Protein AF-A0A0W7TTB8-F1 (afdb_monomer_lite)

Structure (mmCIF, N/CA/C/O backbone):
data_AF-A0A0W7TTB8-F1
#
_entry.id   AF-A0A0W7TTB8-F1
#
loop_
_atom_site.group_PDB
_atom_site.id
_atom_site.type_symbol
_atom_site.label_atom_id
_atom_site.label_alt_id
_atom_site.label_comp_id
_atom_site.label_asym_id
_atom_site.label_entity_id
_atom_site.label_seq_id
_atom_site.pdbx_PDB_ins_code
_atom_site.Cartn_x
_atom_site.Cartn_y
_atom_site.Cartn_z
_atom_site.occupancy
_atom_site.B_iso_or_equiv
_atom_site.auth_seq_id
_atom_site.auth_comp_id
_atom_site.auth_asym_id
_atom_site.auth_atom_id
_atom_site.pdbx_PDB_model_num
ATOM 1 N N . MET A 1 1 ? 10.043 10.597 1.571 1.00 62.00 1 MET A N 1
ATOM 2 C CA . MET A 1 1 ? 8.573 10.468 1.425 1.00 62.00 1 MET A CA 1
ATOM 3 C C . MET A 1 1 ? 8.168 9.637 0.209 1.00 62.00 1 MET A C 1
ATOM 5 O O . MET A 1 1 ? 7.404 8.704 0.392 1.00 62.00 1 MET A O 1
ATOM 9 N N . VAL A 1 2 ? 8.714 9.877 -0.992 1.00 70.62 2 VAL A N 1
ATOM 10 C CA . VAL A 1 2 ? 8.384 9.091 -2.208 1.00 70.62 2 VAL A CA 1
ATOM 11 C C . VAL A 1 2 ? 8.721 7.596 -2.081 1.00 70.62 2 VAL A C 1
ATOM 13 O O . VAL A 1 2 ? 7.897 6.757 -2.433 1.00 70.62 2 VAL A O 1
ATOM 16 N N . LEU A 1 3 ? 9.875 7.259 -1.492 1.00 76.19 3 LEU A N 1
ATOM 17 C CA . LEU A 1 3 ? 10.301 5.867 -1.280 1.00 76.19 3 LEU A CA 1
ATOM 18 C C . LEU A 1 3 ? 9.320 5.056 -0.417 1.00 76.19 3 LEU A C 1
ATOM 20 O O . LEU A 1 3 ? 9.030 3.911 -0.735 1.00 76.19 3 LEU A O 1
ATOM 24 N N . ALA A 1 4 ? 8.761 5.655 0.640 1.00 78.06 4 ALA A N 1
ATOM 25 C CA . ALA A 1 4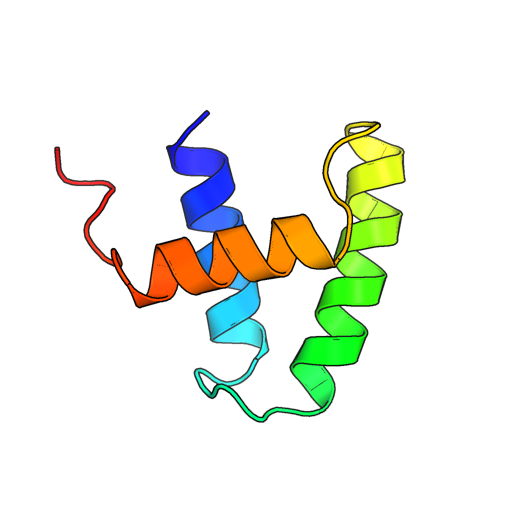 ? 7.827 4.963 1.529 1.00 78.06 4 ALA A CA 1
ATOM 26 C C . ALA A 1 4 ? 6.518 4.606 0.809 1.00 78.06 4 ALA A C 1
ATOM 28 O O . ALA A 1 4 ? 6.019 3.493 0.939 1.00 78.06 4 ALA A O 1
ATOM 29 N N . TYR A 1 5 ? 5.981 5.527 0.004 1.00 78.69 5 TYR A N 1
ATOM 30 C CA . TYR A 1 5 ? 4.779 5.267 -0.790 1.00 78.69 5 TYR A CA 1
ATOM 31 C C . TYR A 1 5 ? 5.017 4.237 -1.893 1.00 78.69 5 TYR A C 1
ATOM 33 O O . TYR A 1 5 ? 4.131 3.428 -2.167 1.00 78.69 5 TYR A O 1
ATOM 41 N N . HIS A 1 6 ? 6.207 4.240 -2.495 1.00 79.94 6 HIS A N 1
ATOM 42 C CA . HIS A 1 6 ? 6.596 3.239 -3.485 1.00 79.94 6 HIS A CA 1
ATOM 43 C C . HIS A 1 6 ? 6.707 1.844 -2.861 1.00 79.94 6 HIS A C 1
ATOM 45 O O . HIS A 1 6 ? 6.121 0.901 -3.387 1.00 79.94 6 HIS A O 1
ATOM 51 N N . GLU A 1 7 ? 7.333 1.731 -1.688 1.00 81.94 7 GLU A N 1
ATOM 52 C CA . GLU A 1 7 ? 7.469 0.457 -0.973 1.00 81.94 7 GLU A CA 1
ATOM 53 C C . GLU A 1 7 ? 6.112 -0.080 -0.489 1.00 81.94 7 GLU A C 1
ATOM 55 O O . GLU A 1 7 ? 5.815 -1.262 -0.654 1.00 81.94 7 GLU A O 1
ATOM 60 N N . ILE A 1 8 ? 5.230 0.791 0.021 1.00 82.81 8 ILE A N 1
ATOM 61 C CA . ILE A 1 8 ? 3.849 0.420 0.376 1.00 82.81 8 ILE A CA 1
ATOM 62 C C . ILE A 1 8 ? 3.093 -0.072 -0.866 1.00 82.81 8 ILE A C 1
ATOM 64 O O . ILE A 1 8 ? 2.440 -1.116 -0.826 1.00 82.81 8 ILE A O 1
ATOM 68 N N . GLY A 1 9 ? 3.200 0.643 -1.989 1.00 83.62 9 GLY A N 1
ATOM 69 C CA . GLY A 1 9 ? 2.579 0.250 -3.253 1.00 83.62 9 GLY A CA 1
ATOM 70 C C . GLY A 1 9 ? 3.068 -1.108 -3.763 1.00 83.62 9 GLY A C 1
ATOM 71 O O . GLY A 1 9 ? 2.251 -1.931 -4.184 1.00 83.62 9 GLY A O 1
ATOM 72 N N . LYS A 1 10 ? 4.376 -1.370 -3.652 1.00 84.19 10 LYS A N 1
ATOM 73 C CA . LYS A 1 10 ? 5.011 -2.649 -3.985 1.00 84.19 10 LYS A CA 1
ATOM 74 C C . LYS A 1 10 ? 4.493 -3.788 -3.117 1.00 84.19 10 LYS A C 1
ATOM 76 O O . LYS A 1 10 ? 4.084 -4.816 -3.649 1.00 84.19 10 LYS A O 1
ATOM 81 N N . GLN A 1 11 ? 4.465 -3.607 -1.796 1.00 83.06 11 GLN A N 1
ATOM 82 C CA . GLN A 1 11 ? 3.972 -4.632 -0.874 1.00 83.06 11 GLN A CA 1
ATOM 83 C C . GLN A 1 11 ? 2.508 -4.976 -1.148 1.00 83.06 11 GLN A C 1
ATOM 85 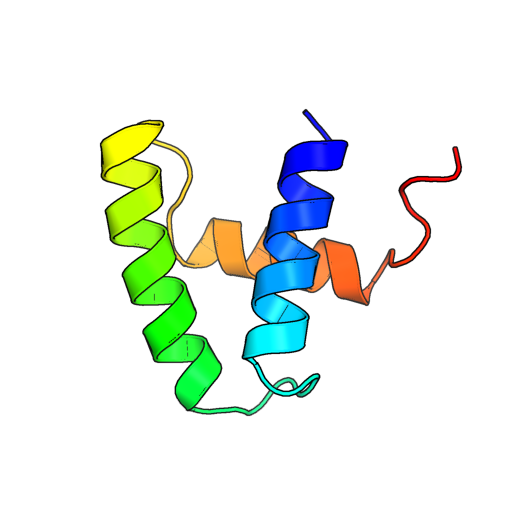O O . GLN A 1 11 ? 2.154 -6.152 -1.194 1.00 83.06 11 GLN A O 1
ATOM 90 N N . ILE A 1 12 ? 1.669 -3.968 -1.410 1.00 83.31 12 ILE A N 1
ATOM 91 C CA . ILE A 1 12 ? 0.267 -4.182 -1.788 1.00 83.31 12 ILE A CA 1
ATOM 92 C C . ILE A 1 12 ? 0.171 -4.955 -3.109 1.00 83.31 12 ILE A C 1
ATOM 94 O O . ILE A 1 12 ? -0.670 -5.846 -3.228 1.00 83.31 12 ILE A O 1
ATOM 98 N N . TYR A 1 13 ? 0.994 -4.621 -4.105 1.00 83.81 13 TYR A N 1
ATOM 99 C CA . TYR A 1 13 ? 0.985 -5.280 -5.412 1.00 83.81 13 TYR A CA 1
ATOM 100 C C . TYR A 1 13 ? 1.385 -6.759 -5.320 1.00 83.81 13 TYR A C 1
ATOM 102 O O . TYR A 1 13 ? 0.642 -7.621 -5.790 1.00 83.81 13 TYR A O 1
ATOM 110 N N . VAL A 1 14 ? 2.498 -7.055 -4.641 1.00 82.06 14 VAL A N 1
ATOM 111 C CA . VAL A 1 14 ? 2.986 -8.426 -4.419 1.00 82.06 14 VAL A CA 1
ATOM 112 C C . VAL A 1 14 ? 1.966 -9.240 -3.626 1.00 82.06 14 VAL A C 1
ATOM 114 O O . VAL A 1 14 ? 1.583 -10.333 -4.033 1.00 82.06 14 VAL A O 1
ATOM 117 N N . ALA A 1 15 ? 1.450 -8.686 -2.529 1.00 79.31 15 ALA A N 1
ATOM 118 C CA . ALA A 1 15 ? 0.463 -9.372 -1.703 1.00 79.31 15 ALA A CA 1
ATOM 119 C C . ALA A 1 15 ? -0.901 -9.530 -2.401 1.00 79.31 15 ALA A C 1
ATOM 121 O O . ALA A 1 15 ? -1.672 -10.408 -2.031 1.00 79.31 15 ALA A O 1
ATOM 122 N N . SER A 1 16 ? -1.193 -8.741 -3.441 1.00 74.94 16 SER A N 1
ATOM 123 C CA . SER A 1 16 ? -2.360 -8.938 -4.316 1.00 74.94 16 SER A CA 1
ATOM 124 C C . SER A 1 16 ? -2.125 -9.995 -5.409 1.00 74.94 16 SER A C 1
ATOM 126 O O . SER A 1 16 ? -2.935 -10.102 -6.325 1.00 74.94 16 SER A O 1
ATOM 128 N N . GLY A 1 17 ? -1.026 -10.755 -5.353 1.00 76.06 17 GLY A N 1
ATOM 129 C CA . GLY A 1 17 ? -0.691 -11.775 -6.349 1.00 76.06 17 GLY A CA 1
ATOM 130 C C . GLY A 1 17 ? -0.331 -11.189 -7.712 1.00 76.06 17 GLY A C 1
ATOM 131 O O . GLY A 1 17 ? -0.635 -11.805 -8.730 1.00 76.06 17 GLY A O 1
ATOM 132 N N . GLU A 1 18 ? 0.229 -9.974 -7.728 1.00 72.06 18 GLU A N 1
ATOM 133 C CA . GLU A 1 18 ? 0.631 -9.254 -8.947 1.00 72.06 18 GLU A CA 1
ATOM 134 C C . GLU A 1 18 ? -0.524 -9.029 -9.937 1.00 72.06 18 GLU A C 1
ATOM 136 O O . GLU A 1 18 ? -0.321 -8.836 -11.133 1.00 72.06 18 GLU A O 1
ATOM 141 N N . ASN A 1 19 ? -1.766 -9.055 -9.443 1.00 66.44 19 ASN A N 1
ATOM 142 C CA . ASN A 1 19 ? -2.952 -9.005 -10.284 1.00 66.44 19 ASN A CA 1
ATOM 143 C C . ASN A 1 19 ? -3.987 -8.004 -9.761 1.00 66.44 19 ASN A C 1
ATOM 145 O O . ASN A 1 19 ? -4.232 -7.870 -8.557 1.00 66.44 19 ASN A O 1
ATOM 149 N N . ASP A 1 20 ? -4.645 -7.293 -10.676 1.00 58.06 20 ASP A N 1
ATOM 150 C CA . ASP A 1 20 ? -5.614 -6.232 -10.352 1.00 58.06 20 ASP A CA 1
ATOM 151 C C . ASP A 1 20 ? -6.946 -6.736 -9.791 1.00 58.06 20 ASP A C 1
ATOM 153 O O . ASP A 1 20 ? -7.748 -5.951 -9.285 1.00 58.06 20 ASP A O 1
ATOM 157 N N . ARG A 1 21 ? -7.173 -8.051 -9.826 1.00 60.59 21 ARG A N 1
ATOM 158 C CA . ARG A 1 21 ? -8.456 -8.670 -9.474 1.00 60.59 21 ARG A CA 1
ATOM 159 C C . ARG A 1 21 ? -8.431 -9.586 -8.261 1.00 60.59 21 ARG A C 1
ATOM 161 O O . ARG A 1 21 ? -9.459 -10.189 -7.972 1.00 60.59 21 ARG A O 1
ATOM 168 N N . ALA A 1 22 ? -7.315 -9.701 -7.545 1.00 61.16 22 ALA A N 1
ATOM 169 C CA . ALA A 1 22 ? -7.306 -10.534 -6.351 1.00 61.16 22 ALA A CA 1
ATOM 170 C C . ALA A 1 22 ? -8.284 -9.964 -5.313 1.00 61.16 22 ALA A C 1
ATOM 172 O O . ALA A 1 22 ? -8.097 -8.860 -4.800 1.00 61.16 22 ALA A O 1
ATOM 173 N N . GLU A 1 23 ? -9.324 -10.733 -4.995 1.00 64.00 23 GLU A N 1
ATOM 174 C CA . GLU A 1 23 ? -10.302 -10.427 -3.944 1.00 64.00 23 GLU A CA 1
ATOM 175 C C . GLU A 1 23 ? -9.599 -10.199 -2.593 1.00 64.00 23 GLU A C 1
ATOM 177 O O . GLU A 1 23 ? -9.946 -9.294 -1.831 1.00 64.00 23 GLU A O 1
ATOM 182 N N . TYR A 1 24 ? -8.497 -10.928 -2.389 1.00 66.81 24 TYR A N 1
ATOM 183 C CA . TYR A 1 24 ? -7.553 -10.774 -1.286 1.00 66.81 24 TYR A CA 1
ATOM 184 C C . TYR A 1 24 ? -6.968 -9.353 -1.171 1.00 66.81 24 TYR A C 1
ATOM 186 O O . TYR A 1 24 ? -6.803 -8.824 -0.071 1.00 66.81 24 TYR A O 1
ATOM 194 N N . GLY A 1 25 ? -6.738 -8.671 -2.299 1.00 70.50 25 GLY A N 1
ATOM 195 C CA . GLY A 1 25 ? -6.204 -7.310 -2.326 1.00 70.50 25 GLY A CA 1
ATOM 196 C C . GLY A 1 25 ? -7.141 -6.276 -1.693 1.00 70.50 25 GLY A C 1
ATOM 197 O O . GLY A 1 25 ? -6.667 -5.297 -1.118 1.00 70.50 25 GLY A O 1
ATOM 198 N N . LYS A 1 26 ? -8.466 -6.486 -1.730 1.00 73.31 26 LYS A N 1
ATOM 199 C CA . LYS A 1 26 ? -9.426 -5.589 -1.057 1.00 73.31 26 LYS A CA 1
ATOM 200 C C . LYS A 1 26 ? -9.337 -5.696 0.464 1.00 73.31 26 LYS A C 1
ATOM 202 O O . LYS A 1 26 ? -9.295 -4.666 1.132 1.00 73.31 26 LYS A O 1
ATOM 207 N N . GLN A 1 27 ? -9.292 -6.916 0.999 1.00 82.81 27 GLN A N 1
ATOM 208 C CA . GLN A 1 27 ? -9.175 -7.139 2.445 1.00 82.81 27 GLN A CA 1
ATOM 209 C C . GLN A 1 27 ? -7.826 -6.647 2.975 1.00 82.81 27 GLN A C 1
ATOM 211 O O . GLN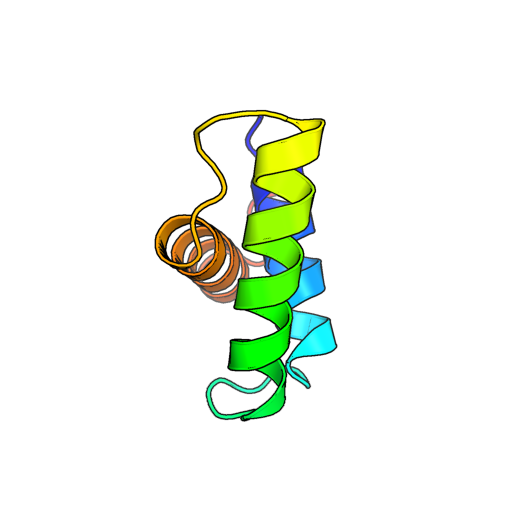 A 1 27 ? -7.774 -5.987 4.011 1.00 82.81 27 GLN A O 1
ATOM 216 N N . LEU A 1 28 ? -6.750 -6.874 2.219 1.00 82.56 28 LEU A N 1
ATOM 217 C CA . LEU A 1 28 ? -5.421 -6.373 2.554 1.00 82.56 28 LEU A CA 1
ATOM 218 C C . LEU A 1 28 ? -5.384 -4.842 2.654 1.00 82.56 28 LEU A C 1
ATOM 220 O O . LEU A 1 28 ? -4.820 -4.297 3.600 1.00 82.56 28 LEU A O 1
ATOM 224 N N . LEU A 1 29 ? -5.989 -4.138 1.694 1.00 85.25 29 LEU A N 1
ATOM 225 C CA . LEU A 1 29 ? -6.056 -2.676 1.711 1.00 85.25 29 LEU A CA 1
ATOM 226 C C . LEU A 1 29 ? -6.836 -2.148 2.917 1.00 85.25 29 LEU A C 1
ATOM 228 O O . LEU A 1 29 ? -6.446 -1.132 3.487 1.00 85.25 29 LEU A O 1
ATOM 232 N N . GLN A 1 30 ? -7.917 -2.828 3.304 1.00 87.44 30 GLN A N 1
ATOM 233 C CA . GLN A 1 30 ? -8.701 -2.482 4.488 1.00 87.44 30 GLN A CA 1
ATOM 234 C C . GLN A 1 30 ? -7.856 -2.636 5.762 1.00 87.44 30 GLN A C 1
ATOM 236 O O . GLN A 1 30 ? -7.742 -1.691 6.540 1.00 87.44 30 GLN A O 1
ATOM 241 N N . TYR A 1 31 ? -7.178 -3.778 5.910 1.00 87.50 31 TYR A N 1
ATOM 242 C CA . TYR A 1 31 ? -6.288 -4.059 7.038 1.00 87.50 31 TYR A CA 1
ATOM 243 C C . TYR A 1 31 ? -5.138 -3.047 7.147 1.00 87.50 31 TYR A C 1
ATOM 245 O O . TYR A 1 31 ? -4.896 -2.469 8.208 1.00 87.50 31 TYR A O 1
ATOM 253 N N . LEU A 1 32 ? -4.443 -2.792 6.035 1.00 85.88 32 LEU A N 1
ATOM 254 C CA . LEU A 1 32 ? -3.362 -1.808 5.985 1.00 85.88 32 LEU A CA 1
ATOM 255 C C . LEU A 1 32 ? -3.869 -0.402 6.289 1.00 85.88 32 LEU A C 1
ATOM 257 O O . LEU A 1 32 ? -3.166 0.370 6.934 1.00 85.88 32 LEU A O 1
ATOM 261 N N . SER A 1 33 ? -5.084 -0.073 5.853 1.00 88.69 33 SER A N 1
ATOM 262 C CA . SER A 1 33 ? -5.674 1.229 6.121 1.00 88.69 33 SER A CA 1
ATOM 263 C C . SER A 1 33 ? -5.898 1.456 7.610 1.00 88.69 33 SER A C 1
ATOM 265 O O . SER A 1 33 ? -5.491 2.493 8.130 1.00 88.69 33 SER A O 1
ATOM 267 N N . GLU A 1 34 ? -6.483 0.484 8.307 1.00 89.50 34 GLU A N 1
ATOM 268 C CA . GLU A 1 34 ? -6.711 0.556 9.753 1.00 89.50 34 GLU A CA 1
ATOM 269 C C . GLU A 1 34 ? -5.392 0.627 10.525 1.00 89.50 34 GLU A C 1
ATOM 271 O O . GLU A 1 34 ? -5.213 1.498 11.381 1.00 89.50 34 GLU A O 1
ATOM 276 N N . ARG A 1 35 ? -4.428 -0.229 10.174 1.00 88.25 35 ARG A N 1
ATOM 277 C CA . ARG A 1 35 ? -3.142 -0.294 10.868 1.00 88.25 35 ARG A CA 1
ATOM 278 C C . ARG A 1 35 ? -2.292 0.956 10.659 1.00 88.25 35 ARG A C 1
ATOM 280 O O . ARG A 1 35 ? -1.860 1.566 11.631 1.00 88.25 35 ARG A O 1
ATOM 287 N N . LEU A 1 36 ? -2.103 1.390 9.413 1.00 85.44 36 LEU A N 1
ATOM 288 C CA . LEU A 1 36 ? -1.289 2.571 9.110 1.00 85.44 36 LEU A CA 1
ATOM 289 C C . LEU A 1 36 ? -1.961 3.860 9.590 1.00 85.44 36 LEU A C 1
ATOM 291 O O . LEU A 1 36 ? -1.271 4.780 10.013 1.00 85.44 36 LEU A O 1
ATOM 295 N N . THR A 1 37 ? -3.296 3.930 9.588 1.00 87.56 37 THR A N 1
ATOM 296 C CA . THR A 1 37 ? -3.996 5.080 10.182 1.00 87.56 37 THR A CA 1
ATOM 297 C C . THR A 1 37 ? -3.804 5.128 11.699 1.00 87.56 37 THR A C 1
ATOM 299 O O . THR A 1 37 ? -3.707 6.215 12.265 1.00 87.56 37 THR A O 1
ATOM 302 N N . THR A 1 38 ? -3.707 3.968 12.352 1.00 88.44 38 THR A N 1
ATOM 303 C CA . THR A 1 38 ? -3.450 3.869 13.796 1.00 88.44 38 THR A CA 1
ATOM 304 C C . THR A 1 38 ? -2.002 4.228 14.143 1.00 88.44 38 THR A C 1
ATOM 306 O O . THR A 1 38 ? -1.773 4.969 15.093 1.00 88.44 38 THR A O 1
ATOM 309 N N . GLU A 1 39 ? -1.027 3.741 13.371 1.00 86.88 39 GLU A N 1
ATOM 310 C CA . GLU A 1 39 ? 0.404 3.938 13.653 1.00 86.88 39 GLU A CA 1
ATOM 311 C C . GLU A 1 39 ? 0.936 5.305 13.178 1.00 86.88 39 GLU A C 1
ATOM 313 O O . GLU A 1 39 ? 1.762 5.915 13.853 1.00 86.88 39 GLU A O 1
ATOM 318 N N . LEU A 1 40 ? 0.475 5.799 12.023 1.00 82.44 40 LEU A N 1
ATOM 319 C CA . LEU A 1 40 ? 1.019 6.991 11.353 1.00 82.44 40 LEU A CA 1
ATOM 320 C C . LEU A 1 40 ? 0.023 8.159 11.279 1.00 82.44 40 LEU A C 1
ATOM 322 O O . LEU A 1 40 ? 0.391 9.267 10.887 1.00 82.44 40 LEU A O 1
ATOM 326 N N . GLY A 1 41 ? -1.236 7.938 11.659 1.00 83.19 41 GLY A N 1
ATOM 327 C CA . GLY A 1 41 ? -2.276 8.961 11.664 1.00 83.19 41 GLY A CA 1
ATOM 328 C C . GLY A 1 41 ? -2.995 9.136 10.322 1.00 83.19 41 GLY A C 1
ATOM 329 O O . GLY A 1 41 ? -3.038 8.261 9.456 1.00 83.19 41 GLY A O 1
ATOM 330 N N . LYS A 1 42 ? -3.643 10.293 10.150 1.00 78.56 42 LYS A N 1
ATOM 331 C CA . LYS A 1 42 ? -4.527 10.559 9.004 1.00 78.56 42 LYS A CA 1
ATOM 332 C C . LYS A 1 42 ? -3.731 10.610 7.694 1.00 78.56 42 LYS A C 1
ATOM 334 O O . LYS A 1 42 ? -2.819 11.413 7.556 1.00 78.56 42 LYS A O 1
ATOM 339 N N . GLY A 1 43 ? -4.133 9.804 6.709 1.00 79.50 43 GLY A N 1
ATOM 340 C CA . GLY A 1 43 ? -3.513 9.794 5.375 1.00 79.50 43 GLY A CA 1
ATOM 341 C C . GLY A 1 43 ? -3.474 8.422 4.705 1.00 79.50 43 GLY A C 1
ATOM 342 O O . GLY A 1 43 ? -3.368 8.346 3.483 1.00 79.50 43 GLY A O 1
ATOM 343 N N . PHE A 1 44 ? -3.654 7.346 5.470 1.00 84.38 44 PHE A N 1
ATOM 344 C CA . PHE A 1 44 ? -3.590 5.966 4.980 1.00 84.38 44 PHE A CA 1
ATOM 345 C C . PHE A 1 44 ? -4.974 5.345 4.797 1.00 84.38 44 PHE A C 1
ATOM 347 O O . PHE A 1 44 ? -5.230 4.215 5.197 1.00 84.38 44 PHE A O 1
ATOM 354 N N . ASN A 1 45 ? -5.902 6.081 4.185 1.00 87.88 45 ASN A N 1
ATOM 355 C CA . ASN A 1 45 ? -7.189 5.499 3.815 1.00 87.88 45 ASN A CA 1
ATOM 356 C C . ASN A 1 45 ? -7.021 4.499 2.649 1.00 87.88 45 ASN A C 1
ATOM 358 O O . ASN A 1 45 ? -6.070 4.579 1.867 1.00 87.88 45 ASN A O 1
ATOM 362 N N . VAL A 1 46 ? -7.979 3.582 2.499 1.00 87.25 46 VAL A N 1
ATOM 363 C CA . VAL A 1 46 ? -8.001 2.570 1.424 1.00 87.25 46 VAL A CA 1
ATOM 364 C C . VAL A 1 46 ? -7.767 3.183 0.036 1.00 87.25 46 VAL A C 1
ATOM 366 O O . VAL A 1 46 ? -7.041 2.618 -0.780 1.00 87.25 46 VAL A O 1
ATOM 369 N N . ARG A 1 47 ? -8.336 4.364 -0.236 1.00 86.94 47 ARG A N 1
ATOM 370 C CA . ARG A 1 47 ? -8.203 5.055 -1.528 1.00 86.94 47 ARG A CA 1
ATOM 371 C C . ARG A 1 47 ? -6.770 5.522 -1.793 1.00 86.94 47 ARG A C 1
ATOM 373 O O . ARG A 1 47 ? -6.278 5.380 -2.909 1.00 86.94 47 ARG A O 1
ATOM 380 N N . ASN A 1 48 ? -6.095 6.046 -0.777 1.00 87.69 48 ASN A N 1
ATOM 381 C CA . ASN A 1 48 ? -4.703 6.469 -0.864 1.00 87.69 48 ASN A CA 1
ATOM 382 C C . ASN A 1 48 ? -3.781 5.261 -1.037 1.00 87.69 48 ASN A C 1
ATOM 384 O O . ASN A 1 48 ? -2.891 5.304 -1.876 1.00 87.69 48 ASN A O 1
ATOM 388 N N . LEU A 1 49 ? -4.042 4.150 -0.344 1.00 86.81 49 LEU A N 1
ATOM 389 C CA . LEU A 1 49 ? -3.292 2.905 -0.537 1.00 86.81 49 LEU A CA 1
ATOM 390 C C . LEU A 1 49 ? -3.478 2.328 -1.951 1.00 86.81 49 LEU A C 1
ATOM 392 O O . LEU A 1 49 ? -2.516 1.877 -2.572 1.00 86.81 49 LEU A O 1
ATOM 396 N N . GLN A 1 50 ? -4.686 2.420 -2.517 1.00 86.44 50 GLN A N 1
ATOM 397 C CA . GLN A 1 50 ? -4.921 2.090 -3.927 1.00 86.44 50 GLN A CA 1
ATOM 398 C C . GLN A 1 50 ? -4.137 3.002 -4.875 1.00 86.44 50 GLN A C 1
ATOM 400 O O . GLN A 1 50 ? -3.598 2.520 -5.869 1.00 86.44 50 GLN A O 1
ATOM 405 N N . MET A 1 51 ? -4.059 4.302 -4.583 1.00 86.06 51 MET A N 1
ATOM 406 C CA . MET A 1 51 ? -3.249 5.245 -5.359 1.00 86.06 51 MET A CA 1
ATOM 407 C C . MET A 1 51 ? -1.757 4.904 -5.273 1.00 86.06 51 MET A C 1
ATOM 409 O O . MET A 1 51 ? -1.099 4.875 -6.306 1.00 86.06 51 MET A O 1
ATOM 413 N N . MET A 1 52 ? -1.238 4.565 -4.089 1.00 86.50 52 MET A N 1
ATOM 414 C CA . MET A 1 52 ? 0.156 4.134 -3.899 1.00 86.50 52 MET A CA 1
ATOM 415 C C . MET A 1 52 ? 0.465 2.850 -4.680 1.00 86.50 52 MET A C 1
ATOM 417 O O . MET A 1 52 ? 1.484 2.769 -5.363 1.00 86.50 52 MET A O 1
ATOM 421 N N . ARG A 1 53 ? -0.447 1.870 -4.665 1.00 85.75 53 ARG A N 1
ATOM 422 C CA . ARG A 1 53 ? -0.337 0.657 -5.488 1.00 85.75 53 ARG A CA 1
ATOM 423 C C . ARG A 1 53 ? -0.320 0.987 -6.983 1.00 85.75 53 ARG A C 1
ATOM 425 O O . ARG A 1 53 ? 0.552 0.509 -7.699 1.00 85.75 53 ARG A O 1
ATOM 432 N N . LYS A 1 54 ? -1.262 1.804 -7.465 1.00 84.81 54 LYS A N 1
ATOM 433 C CA . LYS A 1 54 ? -1.307 2.222 -8.879 1.00 84.81 54 LYS A CA 1
ATOM 434 C C . LYS A 1 54 ? -0.048 2.974 -9.287 1.00 84.81 54 LYS A C 1
ATOM 436 O O . LYS A 1 54 ? 0.458 2.755 -10.379 1.00 84.81 54 LYS A O 1
ATOM 441 N N . PHE A 1 55 ? 0.462 3.824 -8.403 1.00 84.31 55 PHE A N 1
ATOM 442 C CA . PHE A 1 55 ? 1.714 4.531 -8.609 1.00 84.31 55 PHE A CA 1
ATOM 443 C C . PHE A 1 55 ? 2.882 3.555 -8.785 1.00 84.31 55 PHE A C 1
ATOM 445 O O . PHE A 1 55 ? 3.638 3.706 -9.736 1.00 84.31 55 PHE A O 1
ATOM 452 N N . TYR A 1 56 ? 2.980 2.513 -7.951 1.00 84.88 56 TYR A N 1
ATOM 453 C CA . TYR A 1 56 ? 3.989 1.463 -8.115 1.00 84.88 56 TYR A CA 1
ATOM 454 C C . TYR A 1 56 ? 3.852 0.714 -9.450 1.00 84.88 56 TYR A C 1
ATOM 456 O O . TYR A 1 56 ? 4.839 0.546 -10.156 1.00 84.88 56 TYR A O 1
ATOM 464 N N . VAL A 1 57 ? 2.636 0.308 -9.828 1.00 83.69 57 VAL A N 1
ATOM 465 C CA . VAL A 1 57 ? 2.387 -0.407 -11.096 1.00 83.69 57 VAL A CA 1
ATOM 466 C C . VAL A 1 57 ? 2.718 0.458 -12.311 1.00 83.69 57 VAL A C 1
ATOM 468 O O . VAL A 1 57 ? 3.2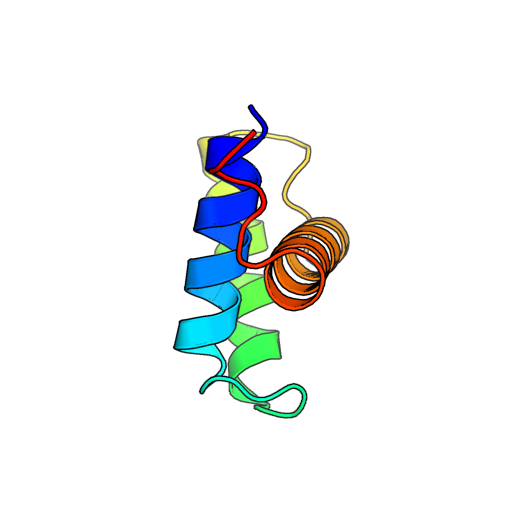64 -0.037 -13.293 1.00 83.69 57 VAL A O 1
ATOM 471 N N . MET A 1 58 ? 2.394 1.750 -12.256 1.00 83.50 58 MET A N 1
ATOM 472 C CA . MET A 1 58 ? 2.619 2.675 -13.366 1.00 83.50 58 MET A CA 1
ATOM 473 C C . MET A 1 58 ? 4.068 3.169 -13.436 1.00 83.50 58 MET A C 1
ATOM 475 O O . MET A 1 58 ? 4.568 3.454 -14.522 1.00 83.50 58 MET A O 1
ATOM 479 N N . PHE A 1 59 ? 4.754 3.232 -12.293 1.00 82.25 59 PHE A N 1
ATOM 480 C CA . PHE A 1 59 ? 6.141 3.670 -12.175 1.00 82.25 59 PHE A CA 1
ATOM 481 C C . PHE A 1 59 ? 6.975 2.691 -11.324 1.00 82.25 59 PHE A C 1
ATOM 483 O O . PHE A 1 59 ? 7.484 3.055 -10.256 1.00 82.25 59 PHE A O 1
ATOM 490 N N . PRO A 1 60 ? 7.186 1.446 -11.790 1.00 74.94 60 PRO A N 1
ATOM 491 C CA . PRO A 1 60 ? 7.940 0.446 -11.030 1.00 74.94 60 PRO A CA 1
ATOM 492 C C . PRO A 1 60 ? 9.403 0.866 -10.798 1.00 74.94 60 PRO A C 1
ATOM 494 O O . PRO A 1 60 ? 9.986 0.508 -9.778 1.00 74.94 60 PRO A O 1
ATOM 497 N N . ASN A 1 61 ? 9.954 1.719 -11.672 1.00 72.38 61 ASN A N 1
ATOM 498 C CA . ASN A 1 61 ? 11.329 2.231 -11.612 1.00 72.38 61 ASN A CA 1
ATOM 499 C C . ASN A 1 61 ? 11.456 3.638 -10.991 1.00 72.38 61 ASN A C 1
ATOM 501 O O . ASN A 1 61 ? 12.498 4.269 -11.137 1.00 72.38 61 ASN A O 1
ATOM 505 N N . ALA A 1 62 ? 10.433 4.152 -10.295 1.00 64.19 62 ALA A N 1
ATOM 506 C CA . ALA A 1 62 ? 10.456 5.507 -9.713 1.00 64.19 62 ALA A CA 1
ATOM 507 C C . ALA A 1 62 ? 11.570 5.753 -8.670 1.00 64.19 62 ALA A C 1
ATOM 509 O O . ALA A 1 62 ? 11.770 6.888 -8.254 1.00 64.19 62 ALA A O 1
ATOM 510 N N . ILE A 1 63 ? 12.278 4.705 -8.235 1.00 61.41 63 ILE A N 1
ATOM 511 C CA . ILE A 1 63 ? 13.412 4.783 -7.299 1.00 61.41 63 ILE A CA 1
ATOM 512 C C . ILE A 1 63 ? 14.709 5.253 -7.994 1.00 61.41 63 ILE A C 1
ATOM 514 O O . ILE A 1 63 ? 15.639 5.679 -7.319 1.00 61.41 63 ILE A O 1
ATOM 518 N N . LEU A 1 64 ? 14.788 5.194 -9.327 1.00 55.25 64 LEU A N 1
ATOM 519 C CA . LEU A 1 64 ? 16.027 5.390 -10.097 1.00 55.25 64 LEU A CA 1
ATOM 520 C C . LEU A 1 64 ? 16.262 6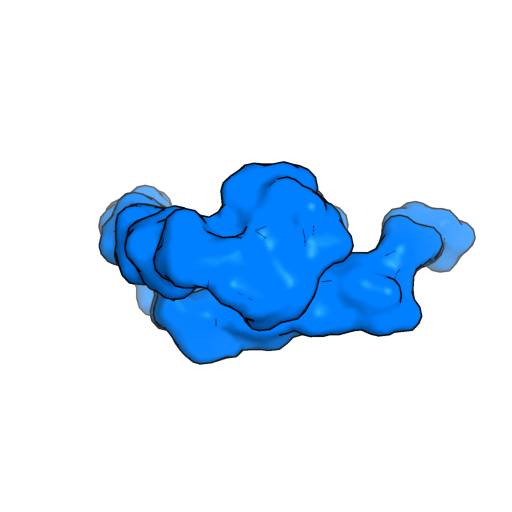.825 -10.616 1.00 55.25 64 LEU A C 1
ATOM 522 O O . LEU A 1 64 ? 17.051 6.997 -11.543 1.00 55.25 64 LEU A O 1
ATOM 526 N N . ILE A 1 65 ? 15.597 7.840 -10.049 1.00 52.62 65 ILE A N 1
ATOM 527 C CA . ILE A 1 65 ? 15.721 9.253 -10.468 1.00 52.62 65 ILE A CA 1
ATOM 528 C C . ILE A 1 65 ? 16.306 10.102 -9.341 1.00 52.62 65 ILE A C 1
ATOM 530 O O . ILE A 1 65 ? 15.797 9.984 -8.203 1.00 52.62 65 ILE A O 1
#

Sequence (65 aa):
MVLAYHEIGKQIYVASGENDRAEYGKQLLQYLSERLTTELGKGFNVRNLQMMRKFYVMFPNAILI

InterPro domains:
  IPR041527 YhcG, N-terminal [PF17761] (1-61)
  IPR053148 PD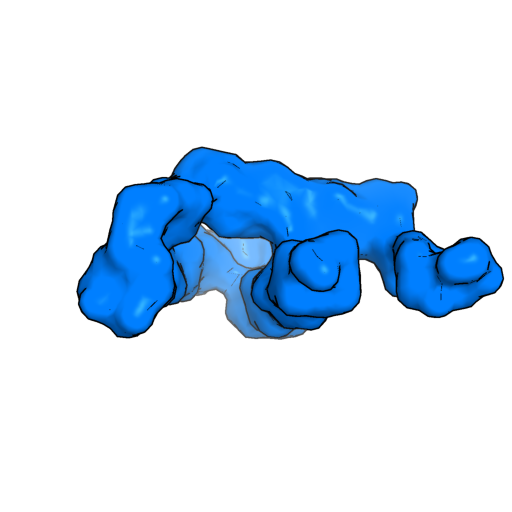-(D/E)XK-like domain-containing protein [PTHR30547] (1-61)

Foldseek 3Di:
DLVVLLVLLVVLCVQQVVDPDRPSSQVVLVVQQVVCCVVPNPDSHSVNSVVSVVCCVVCVPPVPD

pLDDT: mean 78.97, std 9.39, range [52.62, 89.5]

Radius of gyration: 11.31 Å; chains: 1; bounding box: 26×22×27 Å

Secondary structure (DSSP, 8-state):
-HHHHHHHHHHHHHHTTT-TT-HHHHHHHHHHHHHHHHHH-TT--HHHHHHHHHHHHH-TTTT--

Organism: NCBI:txid1550024